Protein AF-A0AAN7LQZ8-F1 (afdb_monomer_lite)

Foldseek 3Di:
DVVVVVVVVVVVVVVVVVVVVVVVVVVVVVVVVVVPDDDDPDPPCDQDVPDGPVVVVCVVPPDVVVVVVVVVVVVVVVVVVCVVVVVVVVVVVVVVVVVVVPDDDDDDDDDDDDDDDDDDDDDPDDD

Structure (mmCIF, N/CA/C/O backbone):
data_AF-A0AAN7LQZ8-F1
#
_entry.id   AF-A0AAN7LQZ8-F1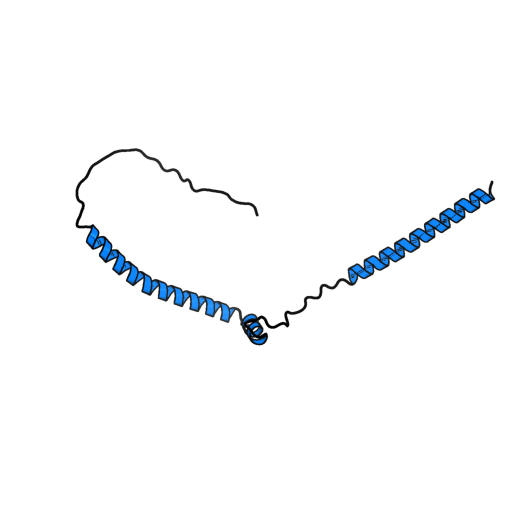
#
loop_
_atom_site.group_PDB
_atom_site.id
_atom_site.type_symbol
_atom_site.label_atom_id
_atom_site.label_alt_id
_atom_site.label_comp_id
_atom_site.label_asym_id
_atom_site.label_entity_id
_atom_site.label_seq_id
_atom_site.pdbx_PDB_ins_code
_atom_site.Cartn_x
_atom_site.Cartn_y
_atom_site.Cartn_z
_atom_site.occupancy
_atom_site.B_iso_or_equiv
_atom_site.auth_seq_id
_atom_site.auth_comp_id
_atom_site.auth_asym_id
_atom_site.auth_atom_id
_atom_site.pdbx_PDB_model_num
ATOM 1 N N . MET A 1 1 ? 55.538 14.411 -43.568 1.00 76.56 1 MET A N 1
ATOM 2 C CA . MET A 1 1 ? 54.824 15.089 -42.459 1.00 76.56 1 MET A CA 1
ATOM 3 C C . MET A 1 1 ? 53.309 15.156 -42.680 1.00 76.56 1 MET A C 1
ATOM 5 O O . MET A 1 1 ? 52.581 14.686 -41.820 1.00 76.56 1 MET A O 1
ATOM 9 N N . TYR A 1 2 ? 52.813 15.617 -43.835 1.00 78.94 2 TYR A N 1
ATOM 10 C CA . TYR A 1 2 ? 51.367 15.748 -44.112 1.00 78.94 2 TYR A CA 1
ATOM 11 C C . TYR A 1 2 ? 50.523 14.465 -43.970 1.00 78.94 2 TYR A C 1
ATOM 13 O O . TYR A 1 2 ? 49.439 14.519 -43.398 1.00 78.94 2 TYR A O 1
ATOM 21 N N . TYR A 1 3 ? 51.004 13.308 -44.435 1.00 80.06 3 TYR A N 1
ATOM 22 C CA . TYR A 1 3 ? 50.249 12.047 -44.341 1.00 80.06 3 TYR A CA 1
ATOM 23 C C . TYR A 1 3 ? 50.086 11.539 -42.909 1.00 80.06 3 TYR A C 1
ATOM 25 O O . TYR A 1 3 ? 49.022 11.046 -42.557 1.00 80.06 3 TYR A O 1
ATOM 33 N N . VAL A 1 4 ? 51.110 11.709 -42.071 1.00 80.25 4 VAL A N 1
ATOM 34 C CA . VAL A 1 4 ? 51.064 11.303 -40.659 1.00 80.25 4 VAL A CA 1
ATOM 35 C C . VAL A 1 4 ? 50.089 12.195 -39.894 1.00 80.25 4 VAL A C 1
ATOM 37 O O . VAL A 1 4 ? 49.242 11.693 -39.165 1.00 80.25 4 VAL A O 1
ATOM 40 N N . VAL A 1 5 ? 50.126 13.508 -40.138 1.00 81.00 5 VAL A N 1
ATOM 41 C CA . VAL A 1 5 ? 49.177 14.454 -39.533 1.00 81.00 5 VAL A CA 1
ATOM 42 C C . VAL A 1 5 ? 47.747 14.165 -40.002 1.00 81.00 5 VAL A C 1
ATOM 44 O O . VAL A 1 5 ? 46.835 14.096 -39.184 1.00 81.00 5 VAL A O 1
ATOM 47 N N . LYS A 1 6 ? 47.539 13.905 -41.300 1.00 81.44 6 LYS A N 1
ATOM 48 C CA . LYS A 1 6 ? 46.218 13.560 -41.844 1.00 81.44 6 LYS A CA 1
ATOM 49 C C . LYS A 1 6 ? 45.708 12.216 -41.307 1.00 81.44 6 LYS A C 1
ATOM 51 O O . LYS A 1 6 ? 44.532 12.121 -40.979 1.00 81.44 6 LYS A O 1
ATOM 56 N N . PHE A 1 7 ? 46.571 11.211 -41.152 1.00 85.50 7 PHE A N 1
ATOM 57 C CA . PHE A 1 7 ? 46.221 9.913 -40.566 1.00 85.50 7 PHE A CA 1
ATOM 58 C C . PHE A 1 7 ? 45.820 10.039 -39.093 1.00 85.50 7 PHE A C 1
ATOM 60 O O . PHE A 1 7 ? 44.787 9.508 -38.701 1.00 85.50 7 PHE A O 1
ATOM 67 N N . VAL A 1 8 ? 46.578 10.792 -38.292 1.00 84.69 8 VAL A N 1
ATOM 68 C CA . VAL A 1 8 ? 46.271 11.013 -36.869 1.00 84.69 8 VAL A CA 1
ATOM 69 C C . VAL A 1 8 ? 44.964 11.789 -36.697 1.00 84.69 8 VAL A C 1
ATOM 71 O O . VAL A 1 8 ? 44.145 11.426 -35.856 1.00 84.69 8 VAL A O 1
ATOM 74 N N . VAL A 1 9 ? 44.717 12.811 -37.522 1.00 87.31 9 VAL A N 1
ATOM 75 C CA . VAL A 1 9 ? 43.471 13.593 -37.470 1.00 87.31 9 VAL A CA 1
ATOM 76 C C . VAL A 1 9 ? 42.264 12.754 -37.898 1.00 87.31 9 VAL A C 1
ATOM 78 O O . VAL A 1 9 ? 41.241 12.770 -37.219 1.00 87.31 9 VAL A O 1
ATOM 81 N N . VAL A 1 10 ? 42.380 11.976 -38.979 1.00 88.81 10 VAL A N 1
ATOM 82 C CA . VAL A 1 10 ? 41.294 11.102 -39.456 1.00 88.81 10 VAL A CA 1
ATOM 83 C C . VAL A 1 10 ? 41.018 9.966 -38.468 1.00 88.81 10 VAL A C 1
ATOM 85 O O . VAL A 1 10 ? 39.859 9.676 -38.183 1.00 88.81 10 VAL A O 1
ATOM 88 N N . ASN A 1 11 ? 42.058 9.357 -37.894 1.00 90.56 11 ASN A N 1
ATOM 89 C CA . ASN A 1 11 ? 41.911 8.302 -36.893 1.00 90.56 11 ASN A CA 1
ATOM 90 C C . ASN 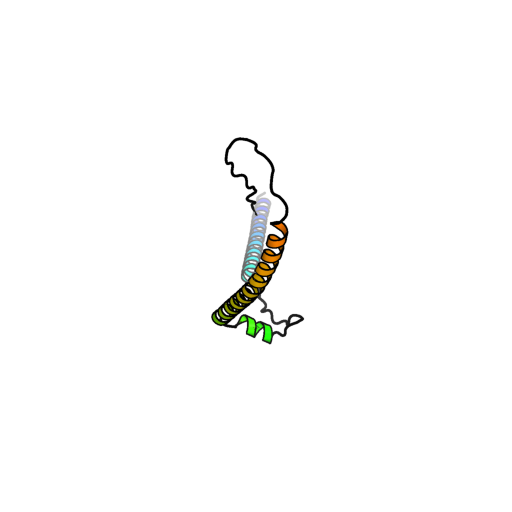A 1 11 ? 41.279 8.843 -35.597 1.00 90.56 11 ASN A C 1
ATOM 92 O O . ASN A 1 11 ? 40.340 8.248 -35.076 1.00 90.56 11 ASN A O 1
ATOM 96 N N . SER A 1 12 ? 41.701 10.026 -35.140 1.00 85.75 12 SER A N 1
ATOM 97 C CA . SER A 1 12 ? 41.101 10.711 -33.987 1.00 85.75 12 SER A CA 1
ATOM 98 C C . SER A 1 12 ? 39.620 11.051 -34.213 1.00 85.75 12 SER A C 1
ATOM 100 O O . SER A 1 12 ? 38.780 10.814 -33.341 1.00 85.75 12 SER A O 1
ATOM 102 N N . PHE A 1 13 ? 39.261 11.530 -35.409 1.00 88.88 13 PHE A N 1
ATOM 103 C CA . PHE A 1 13 ? 37.868 11.804 -35.774 1.00 88.88 13 PHE A CA 1
ATOM 104 C C . PHE A 1 13 ? 37.012 10.527 -35.836 1.00 88.88 13 PHE A C 1
ATOM 106 O O . PHE A 1 13 ? 35.872 10.499 -35.373 1.00 88.88 13 PHE A O 1
ATOM 113 N N . PHE A 1 14 ? 37.571 9.433 -36.353 1.00 90.50 14 PHE A N 1
ATOM 114 C CA . PHE A 1 14 ? 36.889 8.142 -36.395 1.00 90.50 14 PHE A CA 1
ATOM 115 C C . PHE A 1 14 ? 36.663 7.565 -34.990 1.00 90.50 14 PHE A C 1
ATOM 117 O O . PHE A 1 14 ? 35.562 7.114 -34.664 1.00 90.50 14 PHE A O 1
ATOM 124 N N . LEU A 1 15 ? 37.679 7.637 -34.128 1.00 88.62 15 LEU A N 1
ATOM 125 C CA . LEU A 1 15 ? 37.614 7.112 -32.767 1.00 88.62 15 LEU A CA 1
ATOM 126 C C . LEU A 1 15 ? 36.620 7.900 -31.900 1.00 88.62 15 LEU A C 1
ATOM 128 O O . LEU A 1 15 ? 35.834 7.314 -31.157 1.00 88.62 15 LEU A O 1
ATOM 132 N N . THR A 1 16 ? 36.597 9.228 -32.033 1.00 89.12 16 THR A N 1
ATOM 133 C CA . THR A 1 16 ? 35.629 10.086 -31.329 1.00 89.12 16 THR A CA 1
ATOM 134 C C . THR A 1 16 ? 34.193 9.847 -31.792 1.00 89.12 16 THR A C 1
ATOM 136 O O . THR A 1 16 ? 33.295 9.743 -30.953 1.00 89.12 16 THR A O 1
ATOM 139 N N . CYS A 1 17 ? 33.969 9.669 -33.096 1.00 88.94 17 CYS A N 1
ATOM 140 C CA . CYS A 1 17 ? 32.655 9.332 -33.642 1.00 88.94 17 CYS A CA 1
ATOM 141 C C . CYS A 1 17 ? 32.145 7.972 -33.123 1.00 88.94 17 CYS A C 1
ATOM 143 O O . CYS A 1 17 ? 31.012 7.865 -32.647 1.00 88.94 17 CYS A O 1
ATOM 145 N N . ALA A 1 18 ? 33.003 6.944 -33.115 1.00 92.56 18 ALA A N 1
ATOM 146 C CA . ALA A 1 18 ? 32.658 5.619 -32.598 1.00 92.56 18 ALA A CA 1
ATOM 147 C C . ALA A 1 18 ? 32.281 5.646 -31.104 1.00 92.56 18 ALA A C 1
ATOM 149 O O . ALA A 1 18 ? 31.339 4.970 -30.680 1.00 92.56 18 ALA A O 1
ATOM 150 N N . LEU A 1 19 ? 32.981 6.447 -30.296 1.00 93.44 19 LEU A N 1
ATOM 151 C CA . LEU A 1 19 ? 32.668 6.615 -28.875 1.00 93.44 19 LEU A CA 1
ATOM 152 C C . LEU A 1 19 ? 31.335 7.340 -28.650 1.00 93.44 19 LEU A C 1
ATOM 154 O O . LEU A 1 19 ? 30.592 6.968 -27.739 1.00 93.44 19 LEU A O 1
ATOM 158 N N . LEU A 1 20 ? 31.014 8.342 -29.472 1.00 91.50 20 LEU A N 1
ATOM 159 C CA . LEU A 1 20 ? 29.747 9.067 -29.384 1.00 91.50 20 LEU A CA 1
ATOM 160 C C . LEU A 1 20 ? 28.560 8.153 -29.712 1.00 91.50 20 LEU A C 1
ATOM 162 O O . LEU A 1 20 ? 27.594 8.117 -28.954 1.00 91.50 20 LEU A O 1
ATOM 166 N N . LEU A 1 21 ? 28.657 7.360 -30.781 1.00 92.94 21 LEU A N 1
ATOM 167 C CA . LEU A 1 21 ? 27.614 6.403 -31.165 1.00 92.94 21 LEU A CA 1
ATOM 168 C C . LEU A 1 21 ? 27.351 5.366 -30.068 1.00 92.94 21 LEU A C 1
ATOM 170 O O . LEU A 1 21 ? 26.198 5.107 -29.725 1.00 92.94 21 LEU A O 1
ATOM 174 N N . ASN A 1 22 ? 28.413 4.818 -29.471 1.00 93.44 22 ASN A N 1
ATOM 175 C CA . ASN A 1 22 ? 28.284 3.867 -28.367 1.00 93.44 22 ASN A CA 1
ATOM 176 C C . ASN A 1 22 ? 27.614 4.494 -27.141 1.00 93.44 22 ASN A C 1
ATOM 178 O O . ASN A 1 22 ? 26.748 3.861 -26.538 1.00 93.44 22 ASN A O 1
ATOM 182 N N . LYS A 1 23 ? 27.966 5.739 -26.791 1.00 93.62 23 LYS A N 1
ATOM 183 C CA . LYS A 1 23 ? 27.304 6.457 -25.695 1.00 93.62 23 LYS A CA 1
ATOM 184 C C . LYS A 1 23 ? 25.823 6.679 -25.973 1.00 93.62 23 LYS A C 1
ATOM 186 O O . LYS A 1 23 ? 25.006 6.312 -25.142 1.00 93.62 23 LYS A O 1
ATOM 191 N N . MET A 1 24 ? 25.472 7.180 -27.157 1.00 92.06 24 MET A N 1
ATOM 192 C CA . MET A 1 24 ? 24.072 7.405 -27.533 1.00 92.06 24 MET A CA 1
ATOM 193 C C . MET A 1 24 ? 23.257 6.109 -27.487 1.00 92.06 24 MET A C 1
ATOM 195 O O . MET A 1 24 ? 22.146 6.096 -26.965 1.00 92.06 24 MET A O 1
ATOM 199 N N . LEU A 1 25 ? 23.820 4.993 -27.956 1.00 91.69 25 LEU A N 1
ATOM 200 C CA . LEU A 1 25 ? 23.152 3.694 -27.893 1.00 91.69 25 LEU A CA 1
ATOM 201 C C . LEU A 1 25 ? 22.959 3.209 -26.445 1.00 91.69 25 LEU A C 1
ATOM 203 O O . LEU A 1 25 ? 21.896 2.687 -26.100 1.00 91.69 25 LEU A O 1
ATOM 207 N N . GLN A 1 26 ? 23.966 3.404 -25.588 1.00 90.00 26 GLN A N 1
ATOM 208 C CA . GLN A 1 26 ? 23.874 3.087 -24.163 1.00 90.00 26 GLN A CA 1
ATOM 209 C C . GLN A 1 26 ? 22.843 3.965 -23.449 1.00 90.00 26 GLN A C 1
ATOM 211 O O . GLN A 1 26 ? 22.038 3.440 -22.679 1.00 90.00 26 GLN A O 1
ATOM 216 N N . ASP A 1 27 ? 22.814 5.264 -23.732 1.00 88.19 27 ASP A N 1
ATOM 217 C CA . ASP A 1 27 ? 21.869 6.209 -23.137 1.00 88.19 27 ASP A CA 1
ATOM 218 C C . ASP A 1 27 ? 20.423 5.866 -23.527 1.00 88.19 27 ASP A C 1
ATOM 220 O O . ASP A 1 27 ? 19.555 5.778 -22.653 1.00 88.19 27 ASP A O 1
ATOM 224 N N . ILE A 1 28 ? 20.176 5.534 -24.801 1.00 89.06 28 ILE A N 1
ATOM 225 C CA . ILE A 1 28 ? 18.867 5.065 -25.290 1.00 89.06 28 ILE A CA 1
ATOM 226 C C . ILE A 1 28 ? 18.447 3.767 -24.582 1.00 89.06 28 ILE A C 1
ATOM 228 O O . ILE A 1 28 ? 17.297 3.625 -24.152 1.00 89.06 28 ILE A O 1
ATOM 232 N N . ALA A 1 29 ? 19.369 2.813 -24.417 1.00 86.69 29 ALA A N 1
ATOM 233 C CA . ALA A 1 29 ? 19.085 1.559 -23.723 1.00 86.69 29 ALA A CA 1
ATOM 234 C C . ALA A 1 29 ? 18.757 1.783 -22.234 1.00 86.69 29 ALA A C 1
ATOM 236 O O . ALA A 1 29 ? 17.796 1.206 -21.713 1.00 86.69 29 ALA A O 1
ATOM 237 N N . GLN A 1 30 ? 19.504 2.652 -21.547 1.00 85.50 30 GLN A N 1
ATOM 238 C CA . GLN A 1 30 ? 19.256 3.003 -20.145 1.00 85.50 30 GLN A CA 1
ATOM 239 C C . GLN A 1 30 ? 17.922 3.737 -19.964 1.00 85.50 30 GLN A C 1
ATOM 241 O O . GLN A 1 30 ? 17.177 3.457 -19.018 1.00 85.50 30 GLN A O 1
ATOM 246 N N . GLU A 1 31 ? 17.576 4.640 -20.879 1.00 83.44 31 GLU A N 1
ATOM 247 C CA . GLU A 1 31 ? 16.294 5.341 -20.871 1.00 83.44 31 GLU A CA 1
ATOM 248 C C . GLU A 1 31 ? 15.115 4.373 -21.081 1.00 83.44 31 GLU A C 1
ATOM 250 O O . GLU A 1 31 ? 14.112 4.435 -20.359 1.00 83.44 31 GLU A O 1
ATOM 255 N N . ALA A 1 32 ? 15.255 3.406 -21.994 1.00 82.19 32 ALA A N 1
ATOM 256 C CA . ALA A 1 32 ? 14.255 2.365 -22.224 1.00 82.19 32 ALA A CA 1
ATOM 257 C C . ALA A 1 32 ? 14.052 1.453 -20.997 1.00 82.19 32 ALA A C 1
ATOM 259 O O . ALA A 1 32 ? 12.916 1.110 -20.657 1.00 82.19 32 ALA A O 1
ATOM 260 N N . VAL A 1 33 ? 15.127 1.085 -20.289 1.00 79.31 33 VAL A N 1
ATOM 261 C CA . VAL A 1 33 ? 15.057 0.260 -19.067 1.00 79.31 33 VAL A CA 1
ATOM 262 C C . VAL A 1 33 ? 14.364 1.006 -17.924 1.00 79.31 33 VAL A C 1
ATOM 264 O O . VAL A 1 33 ? 13.521 0.422 -17.235 1.00 79.31 33 VAL A O 1
ATOM 267 N N . LYS A 1 34 ? 14.650 2.303 -17.743 1.00 75.19 34 LYS A N 1
ATOM 268 C CA . LYS A 1 34 ? 13.975 3.143 -16.736 1.00 75.19 34 LYS A CA 1
ATOM 269 C C . LYS A 1 34 ? 12.471 3.243 -17.006 1.00 75.19 34 LYS A C 1
ATOM 271 O O . LYS A 1 34 ? 11.682 3.067 -16.081 1.00 75.19 34 LYS A O 1
ATOM 276 N N . LYS A 1 35 ? 12.066 3.412 -18.270 1.00 74.56 35 LYS A N 1
ATOM 277 C CA . LYS A 1 35 ? 10.649 3.434 -18.687 1.00 74.56 35 LYS A CA 1
ATOM 278 C C . LYS A 1 35 ? 9.940 2.080 -18.512 1.00 74.56 35 LYS A C 1
ATOM 280 O O . LYS A 1 35 ? 8.729 2.043 -18.302 1.00 74.56 35 LYS A O 1
ATOM 285 N N . ARG A 1 36 ? 10.672 0.958 -18.548 1.00 74.19 36 ARG A N 1
ATOM 286 C CA . ARG A 1 36 ? 10.116 -0.399 -18.368 1.00 74.19 36 ARG A CA 1
ATOM 287 C C . ARG A 1 36 ? 9.924 -0.833 -16.914 1.00 74.19 36 ARG A C 1
ATOM 289 O O . ARG A 1 36 ? 9.216 -1.815 -16.686 1.00 74.19 36 ARG A O 1
ATOM 296 N N . ARG A 1 37 ? 10.505 -0.153 -15.917 1.00 73.00 37 ARG A N 1
ATOM 297 C CA . ARG A 1 37 ? 10.325 -0.531 -14.502 1.00 73.00 37 ARG A CA 1
ATOM 298 C C . ARG A 1 37 ? 8.903 -0.221 -14.017 1.00 73.00 37 ARG A C 1
ATOM 300 O O . ARG A 1 37 ? 8.643 0.815 -13.417 1.00 73.00 37 ARG A O 1
ATOM 307 N N . ARG A 1 38 ? 7.980 -1.163 -14.216 1.00 75.06 38 ARG A N 1
ATOM 308 C CA . ARG A 1 38 ? 6.676 -1.185 -13.539 1.00 75.06 38 ARG A CA 1
ATOM 309 C C . ARG A 1 38 ? 6.784 -2.012 -12.261 1.00 75.06 38 ARG A C 1
ATOM 311 O O . ARG A 1 38 ? 7.001 -3.222 -12.308 1.00 75.06 38 ARG A O 1
ATOM 318 N N . ALA A 1 39 ? 6.617 -1.367 -11.108 1.00 73.81 39 ALA A N 1
ATOM 319 C CA . ALA A 1 39 ? 6.484 -2.074 -9.840 1.00 73.81 39 ALA A CA 1
ATOM 320 C C . ALA A 1 39 ? 5.162 -2.857 -9.848 1.00 73.81 39 ALA A C 1
ATOM 322 O O . ALA A 1 39 ? 4.077 -2.279 -9.801 1.00 73.81 39 ALA A O 1
ATOM 323 N N . THR A 1 40 ? 5.245 -4.184 -9.937 1.00 73.31 40 THR A N 1
ATOM 324 C CA . THR A 1 40 ? 4.053 -5.035 -9.924 1.00 73.31 40 THR A CA 1
ATOM 325 C C . THR A 1 40 ? 3.561 -5.165 -8.486 1.00 73.31 40 THR A C 1
ATOM 327 O O . THR A 1 40 ? 4.135 -5.915 -7.695 1.00 73.31 40 THR A O 1
ATOM 330 N N . LYS A 1 41 ? 2.492 -4.446 -8.129 1.00 75.06 41 LYS A N 1
ATOM 331 C CA . LYS A 1 41 ? 1.773 -4.684 -6.872 1.00 75.06 41 LYS A CA 1
ATOM 332 C C . LYS A 1 41 ? 0.986 -5.981 -7.017 1.00 75.06 41 LYS A C 1
ATOM 334 O O . LYS A 1 41 ? -0.131 -5.978 -7.522 1.00 75.06 41 LYS A O 1
ATOM 339 N N . LYS A 1 42 ? 1.591 -7.101 -6.620 1.00 75.44 42 LYS A N 1
ATOM 340 C CA . LYS A 1 42 ? 0.897 -8.391 -6.604 1.00 75.44 42 LYS A CA 1
ATOM 341 C C . LYS A 1 42 ? -0.229 -8.308 -5.567 1.00 75.44 42 LYS A C 1
ATOM 343 O O . LYS A 1 42 ? 0.080 -8.086 -4.392 1.00 75.44 42 LYS A O 1
ATOM 348 N N . PRO A 1 43 ? -1.510 -8.439 -5.962 1.00 74.19 43 PRO A N 1
ATOM 349 C CA . PRO A 1 43 ? -2.587 -8.506 -4.990 1.00 74.19 43 PRO A CA 1
ATOM 350 C C . PRO A 1 43 ? -2.333 -9.718 -4.096 1.00 74.19 43 PRO A C 1
ATOM 352 O O . PRO A 1 43 ? -1.913 -10.773 -4.572 1.00 74.19 43 PRO A O 1
ATOM 355 N N . TYR A 1 44 ? -2.520 -9.544 -2.790 1.00 70.31 44 TYR A N 1
ATOM 356 C CA . TYR A 1 44 ? -2.290 -10.596 -1.808 1.00 70.31 44 TYR A CA 1
ATOM 357 C C . TYR A 1 44 ? -3.358 -11.687 -1.980 1.00 70.31 44 TYR A C 1
ATOM 359 O O . TYR A 1 44 ? -4.418 -11.643 -1.362 1.00 70.31 44 TYR A O 1
ATOM 367 N N . SER A 1 45 ? -3.094 -12.618 -2.895 1.00 68.50 45 SER A N 1
ATOM 368 C CA . SER A 1 45 ? -3.955 -13.742 -3.273 1.00 68.50 45 SER A CA 1
ATOM 369 C C . SER A 1 45 ? -3.683 -15.004 -2.454 1.00 68.50 45 SER A C 1
ATOM 371 O O . SER A 1 45 ? -4.271 -16.051 -2.703 1.00 68.50 45 SER A O 1
ATOM 373 N N . ARG A 1 46 ? -2.767 -14.927 -1.487 1.00 78.50 46 ARG A N 1
ATOM 374 C CA . ARG A 1 46 ? -2.435 -16.045 -0.606 1.00 78.50 46 ARG A CA 1
ATOM 375 C C . ARG A 1 46 ? -3.357 -16.016 0.608 1.00 78.50 46 ARG A C 1
ATOM 377 O O . ARG A 1 46 ? -3.601 -14.953 1.173 1.00 78.50 46 ARG A O 1
ATOM 384 N N . SER A 1 47 ? -3.858 -17.174 1.020 1.00 80.69 47 SER A N 1
ATOM 385 C CA . SER A 1 47 ? -4.481 -17.333 2.334 1.00 80.69 47 SER A CA 1
ATOM 386 C C . SER A 1 47 ? -3.420 -17.218 3.430 1.00 80.69 47 SER A C 1
ATOM 388 O O . SER A 1 47 ? -2.299 -17.701 3.264 1.00 80.69 47 SER A O 1
ATOM 390 N N . ILE A 1 48 ? -3.773 -16.590 4.552 1.00 82.44 48 ILE A N 1
ATOM 391 C CA . ILE A 1 48 ? -2.918 -16.522 5.746 1.00 82.44 48 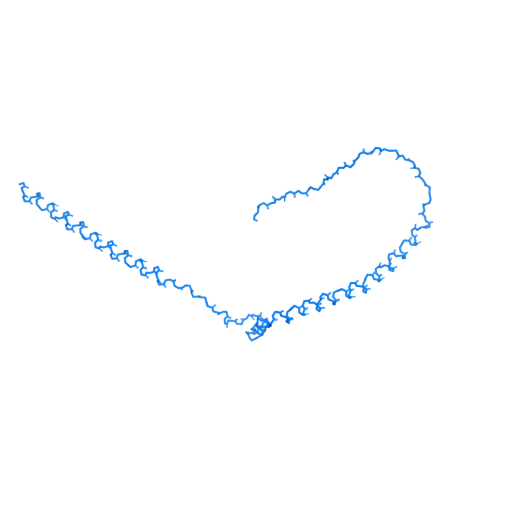ILE A CA 1
ATOM 392 C C . ILE A 1 48 ? -3.311 -17.679 6.663 1.00 82.44 48 ILE A C 1
ATOM 394 O O . ILE A 1 48 ? -4.488 -18.018 6.762 1.00 82.44 48 ILE A O 1
ATOM 398 N N . VAL A 1 49 ? -2.344 -18.293 7.348 1.00 81.50 49 VAL A N 1
ATOM 399 C CA . VAL A 1 49 ? -2.641 -19.331 8.347 1.00 81.50 49 VAL A CA 1
ATOM 400 C C . VAL A 1 49 ? -3.587 -18.747 9.404 1.00 81.50 49 VAL A C 1
ATOM 402 O O . VAL A 1 49 ? -3.289 -17.718 10.005 1.00 81.50 49 VAL A O 1
ATOM 405 N N . GLY A 1 50 ? -4.749 -19.378 9.591 1.00 81.25 50 GLY A N 1
ATOM 406 C CA . GLY A 1 50 ? -5.798 -18.921 10.510 1.00 81.25 50 GLY A CA 1
ATOM 407 C C . GLY A 1 50 ? -6.974 -18.173 9.863 1.00 81.25 50 GLY A C 1
ATOM 408 O O . GLY A 1 50 ? -7.971 -17.948 10.543 1.00 81.25 50 GLY A O 1
ATOM 409 N N . ALA A 1 51 ? -6.918 -17.820 8.570 1.00 80.12 51 ALA A N 1
ATOM 410 C CA . ALA A 1 51 ? -8.076 -17.287 7.840 1.00 80.12 51 ALA A CA 1
ATOM 411 C C . ALA A 1 51 ? -7.991 -17.535 6.323 1.00 80.12 51 ALA A C 1
ATOM 413 O O . ALA A 1 51 ? -7.000 -17.209 5.665 1.00 80.12 51 ALA A O 1
ATOM 414 N N . THR A 1 52 ? -9.072 -18.052 5.738 1.00 83.88 52 THR A N 1
ATOM 415 C CA . THR A 1 52 ? -9.186 -18.204 4.282 1.00 83.88 52 THR A CA 1
ATOM 416 C C . THR A 1 52 ? -9.311 -16.839 3.593 1.00 83.88 52 THR A C 1
ATOM 418 O O . THR A 1 52 ? -9.720 -15.840 4.195 1.00 83.88 52 THR A O 1
ATOM 421 N N . LEU A 1 53 ? -8.955 -16.783 2.305 1.00 81.94 53 LEU A N 1
ATOM 422 C CA . LEU A 1 53 ? -8.968 -15.554 1.501 1.00 81.94 53 LEU A CA 1
ATOM 423 C C . LEU A 1 53 ? -10.344 -14.856 1.504 1.00 81.94 53 LEU A C 1
ATOM 425 O O . LEU A 1 53 ? -10.426 -13.629 1.575 1.00 81.94 53 LEU A O 1
ATOM 429 N N . GLU A 1 54 ? -11.423 -15.636 1.501 1.00 78.50 54 GLU A N 1
ATOM 430 C CA . GLU A 1 54 ? -12.803 -15.143 1.478 1.00 78.50 54 GLU A CA 1
ATOM 431 C C . GLU A 1 54 ? -13.198 -14.404 2.761 1.00 78.50 54 GLU A C 1
ATOM 433 O O . GLU A 1 54 ? -13.878 -13.377 2.713 1.00 78.50 54 GLU A O 1
ATOM 438 N N . VAL A 1 55 ? -12.741 -14.883 3.922 1.00 83.38 55 VAL A N 1
ATOM 439 C CA . VAL A 1 55 ? -13.019 -14.238 5.216 1.00 83.38 55 VAL A CA 1
ATOM 440 C C . VAL A 1 55 ? -12.309 -12.887 5.296 1.00 83.38 55 VAL A C 1
ATOM 442 O O . VAL A 1 55 ? -12.871 -11.903 5.783 1.00 83.38 55 VAL A O 1
ATOM 445 N N . ILE A 1 56 ? -11.086 -12.816 4.767 1.00 83.19 56 ILE A N 1
ATOM 446 C CA . ILE A 1 56 ? -10.290 -11.587 4.726 1.00 83.19 56 ILE A CA 1
ATOM 447 C C . ILE A 1 56 ? -10.953 -10.542 3.824 1.00 83.19 56 ILE A C 1
ATOM 449 O O . ILE A 1 56 ? -11.003 -9.368 4.186 1.00 83.19 56 ILE A O 1
ATOM 453 N N . GLN A 1 57 ? -11.476 -10.942 2.665 1.00 82.25 57 GLN A N 1
ATOM 454 C CA . GLN A 1 57 ? -12.153 -10.021 1.751 1.00 82.25 57 GLN A CA 1
ATOM 455 C C . GLN A 1 57 ? -13.438 -9.464 2.359 1.00 82.25 57 GLN A C 1
ATOM 457 O O . GLN A 1 57 ? -13.583 -8.247 2.404 1.00 82.25 57 GLN A O 1
ATOM 462 N N . LYS A 1 58 ? -14.299 -10.319 2.928 1.00 84.19 58 LYS A N 1
ATOM 463 C CA . LYS A 1 58 ? -15.557 -9.900 3.571 1.00 84.19 58 LYS A CA 1
ATOM 464 C C . LYS A 1 58 ? -15.323 -8.877 4.688 1.00 84.19 58 LYS A C 1
ATOM 466 O O . LYS A 1 58 ? -15.990 -7.848 4.721 1.00 84.19 58 LYS A O 1
ATOM 471 N N . ARG A 1 59 ? -14.311 -9.096 5.539 1.00 83.50 59 ARG A N 1
ATOM 472 C CA . ARG A 1 59 ? -13.907 -8.124 6.574 1.00 83.50 59 ARG A CA 1
ATOM 473 C C . ARG A 1 59 ? -13.287 -6.848 5.999 1.00 83.50 59 ARG A C 1
ATOM 475 O O . ARG A 1 59 ? -13.391 -5.787 6.600 1.00 83.50 59 ARG A O 1
ATOM 482 N N . ARG A 1 60 ? -12.613 -6.904 4.846 1.00 81.06 60 ARG A N 1
ATOM 483 C CA . ARG A 1 60 ? -12.018 -5.716 4.202 1.00 81.06 60 ARG A CA 1
ATOM 484 C C . ARG A 1 60 ? -13.049 -4.856 3.470 1.00 81.06 60 ARG A C 1
ATOM 486 O O . ARG A 1 60 ? -12.890 -3.637 3.476 1.00 81.06 60 ARG A O 1
ATOM 493 N N . THR A 1 61 ? -14.075 -5.458 2.875 1.00 80.25 61 THR A N 1
ATOM 494 C CA . THR A 1 61 ? -15.093 -4.767 2.064 1.00 80.25 61 THR A CA 1
ATOM 495 C C . THR A 1 61 ? -16.346 -4.372 2.841 1.00 80.25 61 THR A C 1
ATOM 497 O O . THR A 1 61 ? -17.231 -3.743 2.269 1.00 80.25 61 THR A O 1
ATOM 500 N N . GLU A 1 62 ? -16.456 -4.728 4.123 1.00 80.19 62 GLU A N 1
ATOM 501 C CA . GLU A 1 62 ? -17.539 -4.229 4.973 1.00 80.19 62 GLU A CA 1
ATOM 502 C C . GLU A 1 62 ? -17.530 -2.688 5.017 1.00 80.19 62 GLU A C 1
ATOM 504 O O . GLU A 1 62 ? -16.472 -2.048 5.097 1.00 80.19 62 GLU A O 1
ATOM 509 N N . LYS A 1 63 ? -18.722 -2.090 4.918 1.00 79.50 63 LYS A N 1
ATOM 510 C CA . LYS A 1 63 ? -18.890 -0.634 4.895 1.00 79.50 63 LYS A CA 1
ATOM 511 C C . LYS A 1 63 ? -18.348 -0.016 6.193 1.00 79.50 63 LYS A C 1
ATOM 513 O O . LYS A 1 63 ? -18.518 -0.615 7.258 1.00 79.50 63 LYS A O 1
ATOM 518 N N . PRO A 1 64 ? -17.743 1.184 6.138 1.00 78.75 64 PRO A N 1
ATOM 519 C CA . PRO A 1 64 ? -17.228 1.862 7.328 1.00 78.75 64 PRO A CA 1
ATOM 520 C C . PRO A 1 64 ? -18.312 2.067 8.394 1.00 78.75 64 PRO A C 1
ATOM 522 O O . PRO A 1 64 ? -18.040 1.870 9.567 1.00 78.75 64 PRO A O 1
ATOM 525 N N . GLU A 1 65 ? -19.562 2.291 7.989 1.00 75.19 65 GLU A N 1
ATOM 526 C CA . GLU A 1 65 ? -20.710 2.402 8.899 1.00 75.19 65 GLU A CA 1
ATOM 527 C C . GLU A 1 65 ? -20.929 1.142 9.757 1.00 75.19 65 GLU A C 1
ATOM 529 O O . GLU A 1 65 ? -21.216 1.241 10.947 1.00 75.19 65 GLU A O 1
ATOM 534 N N . VAL A 1 66 ? -20.728 -0.056 9.194 1.00 78.94 66 VAL A N 1
ATOM 535 C CA . VAL A 1 66 ? -20.827 -1.324 9.943 1.00 78.94 66 VAL A CA 1
ATOM 536 C C . VAL A 1 66 ? -19.666 -1.454 10.930 1.00 78.94 66 VAL A C 1
ATOM 538 O O . VAL A 1 66 ? -19.837 -1.958 12.041 1.00 78.94 66 VAL A O 1
ATOM 541 N N . ARG A 1 67 ? -18.484 -0.948 10.561 1.00 82.75 67 ARG A N 1
ATOM 542 C CA . ARG A 1 67 ? -17.317 -0.914 11.452 1.00 82.75 67 ARG A CA 1
ATOM 543 C C . ARG A 1 67 ? -17.513 0.061 12.599 1.00 82.75 67 ARG A C 1
ATOM 545 O O . ARG A 1 67 ? -17.155 -0.263 13.728 1.00 82.75 67 ARG A O 1
ATOM 552 N N . ASP A 1 68 ? -18.065 1.232 12.321 1.00 78.50 68 ASP A N 1
ATOM 553 C CA . ASP A 1 68 ? -18.311 2.258 13.326 1.00 78.50 68 ASP A CA 1
ATOM 554 C C . ASP A 1 68 ? -19.426 1.822 14.278 1.00 78.50 68 ASP A C 1
ATOM 556 O O . ASP A 1 68 ? -19.255 1.917 15.492 1.00 78.50 68 ASP A O 1
ATOM 560 N N . ALA A 1 69 ? -20.481 1.177 13.771 1.00 80.69 69 ALA A N 1
ATOM 561 C CA . ALA A 1 69 ? -21.489 0.526 14.605 1.00 80.69 69 ALA A CA 1
ATOM 562 C C . ALA A 1 69 ? -20.883 -0.561 15.516 1.00 80.69 69 ALA A C 1
ATOM 564 O O . ALA A 1 69 ? -21.197 -0.615 16.706 1.00 80.69 69 ALA A O 1
ATOM 565 N N . ALA A 1 70 ? -19.968 -1.393 15.005 1.00 81.94 70 ALA A N 1
ATOM 566 C CA . ALA A 1 70 ? -19.269 -2.394 15.816 1.00 81.94 70 ALA A CA 1
ATOM 567 C C . ALA A 1 70 ? -18.354 -1.755 16.880 1.00 81.94 70 ALA A C 1
ATOM 569 O O . ALA A 1 70 ? -18.280 -2.241 18.012 1.00 81.94 70 ALA A O 1
ATOM 570 N N . ARG A 1 71 ? -17.691 -0.636 16.554 1.00 81.19 71 ARG A N 1
ATOM 571 C CA . ARG A 1 71 ? -16.900 0.152 17.516 1.00 81.19 71 ARG A CA 1
ATOM 572 C C . ARG A 1 71 ? -17.785 0.746 18.605 1.00 81.19 71 ARG A C 1
ATOM 574 O O . ARG A 1 71 ? -17.439 0.665 19.782 1.00 81.19 71 ARG A O 1
ATOM 581 N N . GLU A 1 72 ? -18.928 1.313 18.240 1.00 76.38 72 GLU A N 1
ATOM 582 C CA . GLU A 1 72 ? -19.871 1.876 19.200 1.00 76.38 72 GLU A CA 1
ATOM 583 C C . GLU A 1 72 ? -20.501 0.810 20.094 1.00 76.38 72 GLU A C 1
ATOM 585 O O . GLU A 1 72 ? -20.612 1.027 21.302 1.00 76.38 72 GLU A O 1
ATOM 590 N N . ALA A 1 73 ? -20.854 -0.352 19.543 1.00 79.25 73 ALA A N 1
ATOM 591 C CA . ALA A 1 73 ? -21.348 -1.486 20.315 1.00 79.25 73 ALA A CA 1
ATOM 592 C C . ALA A 1 73 ? -20.305 -1.961 21.341 1.00 79.25 73 ALA A C 1
ATOM 594 O O . ALA A 1 73 ? -20.620 -2.080 22.526 1.00 79.25 73 ALA A O 1
ATOM 595 N N . ALA A 1 74 ? -19.042 -2.116 20.929 1.00 81.00 74 ALA A N 1
ATOM 596 C CA . ALA A 1 74 ? -17.952 -2.484 21.832 1.00 81.00 74 ALA A CA 1
ATOM 597 C C . ALA A 1 74 ? -17.730 -1.432 22.936 1.00 81.00 74 ALA A C 1
ATOM 599 O O . ALA A 1 74 ? -17.533 -1.770 24.104 1.00 81.00 74 ALA A O 1
ATOM 600 N N . LEU A 1 75 ? -17.809 -0.140 22.600 1.00 76.94 75 LEU A N 1
ATOM 601 C CA . LEU A 1 75 ? -17.695 0.938 23.584 1.00 76.94 75 LEU A CA 1
ATOM 602 C C . LEU A 1 75 ? -18.871 0.965 24.571 1.00 76.94 75 LEU A C 1
ATOM 604 O O . LEU A 1 75 ? -18.661 1.298 25.739 1.00 76.94 75 LEU A O 1
ATOM 608 N N . ARG A 1 76 ? -20.093 0.629 24.141 1.00 77.44 76 ARG A N 1
ATOM 609 C CA . ARG A 1 76 ? -21.265 0.512 25.027 1.00 77.44 76 ARG A CA 1
ATOM 610 C C . ARG A 1 76 ? -21.115 -0.679 25.973 1.00 77.44 76 ARG A C 1
ATOM 612 O O . ARG A 1 76 ? -21.240 -0.497 27.182 1.00 77.44 76 ARG A O 1
ATOM 619 N N . GLU A 1 77 ? -20.701 -1.833 25.463 1.00 75.94 77 GLU A N 1
ATOM 620 C CA . GLU A 1 77 ? -20.471 -3.038 26.267 1.00 75.94 77 GLU A CA 1
ATOM 621 C C . GLU A 1 77 ? -19.364 -2.837 27.318 1.00 75.94 77 GLU A C 1
ATOM 623 O O . GLU A 1 77 ? -19.523 -3.185 28.491 1.00 75.94 77 GLU A O 1
ATOM 628 N N . ILE A 1 78 ? -18.247 -2.204 26.939 1.00 78.69 78 ILE A N 1
ATOM 629 C CA . ILE A 1 78 ? -17.165 -1.869 27.875 1.00 78.69 78 ILE A CA 1
ATOM 630 C C . ILE A 1 78 ? -17.673 -0.909 28.953 1.00 78.69 78 ILE A C 1
ATOM 632 O O . ILE A 1 78 ? -17.390 -1.098 30.137 1.00 78.69 78 ILE A O 1
ATOM 636 N N . LYS A 1 79 ? -18.450 0.113 28.578 1.00 80.00 79 LYS A N 1
ATOM 637 C CA . LYS A 1 79 ? -19.028 1.059 29.543 1.00 80.00 79 LYS A CA 1
ATOM 638 C C . LYS A 1 79 ? -19.997 0.365 30.500 1.00 80.00 79 LYS A C 1
ATOM 640 O O . LYS A 1 79 ? -19.984 0.684 31.686 1.00 80.00 79 LYS A O 1
ATOM 645 N N . GLU A 1 80 ? -20.792 -0.589 30.033 1.00 72.06 80 GLU A N 1
ATOM 646 C CA . GLU A 1 80 ? -21.698 -1.378 30.872 1.00 72.06 80 GLU A CA 1
ATOM 647 C C . GLU A 1 80 ? -20.947 -2.302 31.834 1.00 72.06 80 GLU A C 1
ATOM 649 O O . GLU A 1 80 ? -21.267 -2.336 33.024 1.00 72.06 80 GLU A O 1
ATOM 654 N N . ARG A 1 81 ? -19.885 -2.976 31.375 1.00 71.94 81 ARG A N 1
ATOM 655 C CA . ARG A 1 81 ? -19.008 -3.771 32.251 1.00 71.94 81 ARG A CA 1
ATOM 656 C C . ARG A 1 81 ? -18.281 -2.905 33.280 1.00 71.94 81 ARG A C 1
ATOM 658 O O . ARG A 1 81 ? -18.172 -3.280 34.447 1.00 71.94 81 ARG A O 1
ATOM 665 N N . ILE A 1 82 ? -17.829 -1.714 32.891 1.00 78.62 82 ILE A N 1
ATOM 666 C CA . ILE A 1 82 ? -17.195 -0.756 33.804 1.00 78.62 82 ILE A CA 1
ATOM 667 C C . ILE A 1 82 ? -18.194 -0.220 34.834 1.00 78.62 82 ILE A C 1
ATOM 669 O O . ILE A 1 82 ? -17.815 -0.044 35.985 1.00 78.62 82 ILE A O 1
ATOM 673 N N . LYS A 1 83 ? -19.450 0.045 34.460 1.00 74.38 83 LYS A N 1
ATOM 674 C CA . LYS A 1 83 ? -20.488 0.473 35.413 1.00 74.38 83 LYS A CA 1
ATOM 675 C C . LYS A 1 83 ? -20.756 -0.618 36.453 1.00 74.38 83 LYS A C 1
ATOM 677 O O . LYS A 1 83 ? -20.562 -0.364 37.636 1.00 74.38 83 LYS A O 1
ATOM 682 N N . LYS A 1 84 ? -21.029 -1.851 36.011 1.00 69.75 84 LYS A N 1
ATOM 683 C CA . LYS A 1 84 ? -21.268 -3.005 36.900 1.00 69.75 84 LYS A CA 1
ATOM 684 C C . LYS A 1 84 ? -20.092 -3.261 37.856 1.00 69.75 84 LYS A C 1
ATOM 686 O O . LYS A 1 84 ? -20.274 -3.384 39.060 1.00 69.75 84 LYS A O 1
ATOM 691 N N . THR A 1 85 ? -18.859 -3.220 37.350 1.00 69.56 85 THR A N 1
ATOM 692 C CA . THR A 1 85 ? -17.656 -3.430 38.1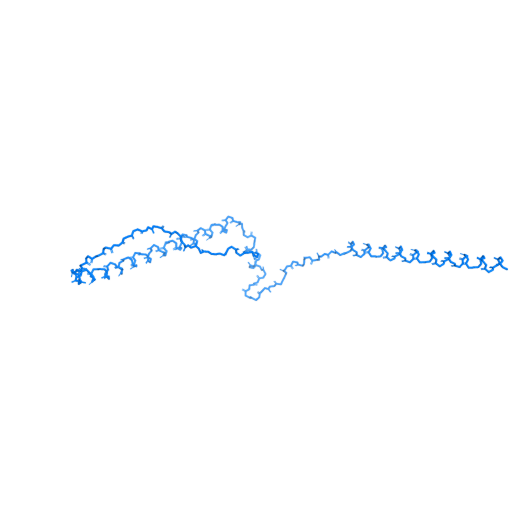83 1.00 69.56 85 THR A CA 1
ATOM 693 C C . THR A 1 85 ? -17.281 -2.229 39.060 1.00 69.56 85 THR A C 1
ATOM 695 O O . THR A 1 85 ? -16.587 -2.395 40.066 1.00 69.56 85 THR A O 1
ATOM 698 N N . LYS A 1 86 ? -17.700 -1.002 38.717 1.00 70.94 86 LYS A N 1
ATOM 699 C CA . LYS A 1 86 ? -17.490 0.187 39.562 1.00 70.94 86 LYS A CA 1
ATOM 700 C C . LYS A 1 86 ? -18.374 0.159 40.802 1.00 70.94 86 LYS A C 1
ATOM 702 O O . LYS A 1 86 ? -17.893 0.573 41.854 1.00 70.94 86 LYS A O 1
ATOM 707 N N . ASP A 1 87 ? -19.598 -0.344 40.706 1.00 58.69 87 ASP A N 1
ATOM 708 C CA . ASP A 1 87 ? -20.515 -0.402 41.849 1.00 58.69 87 ASP A CA 1
ATOM 709 C C . ASP A 1 87 ? -20.087 -1.483 42.858 1.00 58.69 87 ASP A C 1
ATOM 711 O O . ASP A 1 87 ? -20.025 -1.219 44.060 1.00 58.69 87 ASP A O 1
ATOM 715 N N . GLU A 1 88 ? -19.579 -2.623 42.383 1.00 60.09 88 GLU A N 1
ATOM 716 C CA . GLU A 1 88 ? -18.938 -3.638 43.237 1.00 60.09 88 GLU A CA 1
ATOM 717 C C . GLU A 1 88 ? -17.647 -3.129 43.910 1.00 60.09 88 GLU A C 1
ATOM 719 O O . GLU A 1 88 ? -17.359 -3.447 45.067 1.00 60.09 88 GLU A O 1
ATOM 724 N N . LYS A 1 89 ? -16.855 -2.299 43.216 1.00 60.97 89 LYS A N 1
ATOM 725 C CA . LYS A 1 89 ? -15.638 -1.692 43.788 1.00 60.97 89 LYS A CA 1
ATOM 726 C C . LYS A 1 89 ? -15.943 -0.557 44.767 1.00 60.97 89 LYS A C 1
ATOM 728 O O . LYS A 1 89 ? -15.160 -0.348 45.693 1.00 60.97 89 LYS A O 1
ATOM 733 N N . LYS A 1 90 ? -17.046 0.177 44.593 1.00 59.56 90 LYS A N 1
ATOM 734 C CA . LYS A 1 90 ? -17.495 1.209 45.544 1.00 59.56 90 LYS A CA 1
ATOM 735 C C . LYS A 1 90 ? -18.030 0.590 46.835 1.00 59.56 90 LYS A C 1
ATOM 737 O O . LYS A 1 90 ? -17.675 1.079 47.903 1.00 59.56 90 LYS A O 1
ATOM 742 N N . ALA A 1 91 ? -18.761 -0.522 46.749 1.00 57.72 91 ALA A N 1
ATOM 743 C CA . ALA A 1 91 ? -19.206 -1.276 47.922 1.00 57.72 91 ALA A CA 1
ATOM 744 C C . ALA A 1 91 ? -18.020 -1.822 48.744 1.00 57.72 91 ALA A C 1
ATOM 746 O O . ALA A 1 91 ? -17.963 -1.633 49.956 1.00 57.72 91 ALA A O 1
ATOM 747 N N . LYS A 1 92 ? -16.999 -2.386 48.081 1.00 58.81 92 LYS A N 1
ATOM 748 C CA . LYS A 1 92 ? -15.790 -2.888 48.763 1.00 58.81 92 LYS A CA 1
ATOM 749 C C . LYS A 1 92 ? -14.905 -1.781 49.347 1.00 58.81 92 LYS A C 1
ATOM 751 O O . LYS A 1 92 ? -14.235 -2.004 50.348 1.00 58.81 92 LYS A O 1
ATOM 756 N N . LYS A 1 93 ? -14.895 -0.577 48.761 1.00 56.38 93 LYS A N 1
ATOM 757 C CA . LYS A 1 93 ? -14.163 0.571 49.326 1.00 56.38 93 LYS A CA 1
ATOM 758 C C . LYS A 1 93 ? -14.861 1.178 50.544 1.00 56.38 93 LYS A C 1
ATOM 760 O O . LYS A 1 93 ? -14.160 1.587 51.460 1.00 56.38 93 LYS A O 1
ATOM 765 N N . ALA A 1 94 ? -16.195 1.194 50.574 1.00 57.22 94 ALA A N 1
ATOM 766 C CA . ALA A 1 94 ? -16.970 1.691 51.713 1.00 57.22 94 ALA A CA 1
ATOM 767 C C . ALA A 1 94 ? -16.858 0.785 52.955 1.00 57.22 94 ALA A C 1
ATOM 769 O O . ALA A 1 94 ? -16.811 1.283 54.079 1.00 57.22 94 ALA A O 1
ATOM 770 N N . GLU A 1 95 ? -16.741 -0.533 52.770 1.00 56.25 95 GLU A N 1
ATOM 771 C CA . GLU A 1 95 ? -16.529 -1.464 53.886 1.00 56.25 95 GLU A CA 1
ATOM 772 C C . GLU A 1 95 ? -15.140 -1.295 54.538 1.00 56.25 95 GLU A C 1
ATOM 774 O O . GLU A 1 95 ? -14.990 -1.426 55.755 1.00 56.25 95 GLU A O 1
ATOM 779 N N . VAL A 1 96 ? -14.117 -0.949 53.747 1.00 56.75 96 VAL A N 1
ATOM 780 C CA . VAL A 1 96 ? -12.748 -0.735 54.245 1.00 56.75 96 VAL A CA 1
ATOM 781 C C . VAL A 1 96 ? -12.617 0.603 54.985 1.00 56.75 96 VAL A C 1
ATOM 783 O O . VAL A 1 96 ? -11.996 0.647 56.047 1.00 56.75 96 VAL A O 1
ATOM 786 N N . THR A 1 97 ? -13.256 1.679 54.513 1.00 57.31 97 THR A N 1
ATOM 787 C CA . THR A 1 97 ? -13.232 2.978 55.215 1.00 57.31 97 THR A CA 1
ATOM 788 C C . THR A 1 97 ? -14.069 2.995 56.498 1.00 57.31 97 THR A C 1
ATOM 790 O O . THR A 1 97 ? -13.687 3.674 57.449 1.00 57.31 97 THR A O 1
ATOM 793 N N . ALA A 1 98 ? -15.148 2.211 56.593 1.00 55.47 98 ALA A N 1
ATOM 794 C CA . ALA A 1 98 ? -15.924 2.077 57.832 1.00 55.47 98 ALA A CA 1
ATOM 795 C C . ALA A 1 98 ? -15.164 1.324 58.944 1.00 55.47 98 ALA A C 1
ATOM 797 O O . ALA A 1 98 ? -15.346 1.617 60.126 1.00 55.47 98 ALA A O 1
ATOM 798 N N . LYS A 1 99 ? -14.260 0.401 58.583 1.00 55.50 99 LYS A N 1
ATOM 799 C CA . LYS A 1 99 ? -13.376 -0.287 59.542 1.00 55.50 99 LYS A CA 1
ATOM 800 C C . LYS A 1 99 ? -12.197 0.583 60.004 1.00 55.50 99 LYS A C 1
ATOM 802 O O . LYS A 1 99 ? -11.706 0.379 61.108 1.00 55.50 99 LYS A O 1
ATOM 807 N N . GLN A 1 100 ? -11.776 1.579 59.219 1.00 52.94 100 GLN A N 1
ATOM 808 C CA . GLN A 1 100 ? -10.670 2.478 59.586 1.00 52.94 100 GLN A CA 1
ATOM 809 C C . GLN A 1 100 ? -11.092 3.688 60.440 1.00 52.94 100 GLN A C 1
ATOM 811 O O . GLN A 1 100 ? -10.260 4.241 61.153 1.00 52.94 100 GLN A O 1
ATOM 816 N N . HIS A 1 101 ? -12.371 4.083 60.457 1.00 48.12 101 HIS A N 1
ATOM 817 C CA . HIS A 1 101 ? -12.809 5.282 61.192 1.00 48.12 101 HIS A CA 1
ATOM 818 C C . HIS A 1 101 ? -13.028 5.076 62.710 1.00 48.12 101 HIS A C 1
ATOM 820 O O . HIS A 1 101 ? -13.462 6.001 63.399 1.00 48.12 101 HIS A O 1
ATOM 826 N N . LYS A 1 102 ? -12.723 3.887 63.258 1.00 47.38 102 LYS A N 1
ATOM 827 C CA . LYS A 1 102 ? -12.833 3.600 64.704 1.00 47.38 102 LYS A CA 1
ATOM 828 C C . LYS A 1 102 ? -11.498 3.632 65.461 1.00 47.38 102 LYS A C 1
ATOM 830 O O . LYS A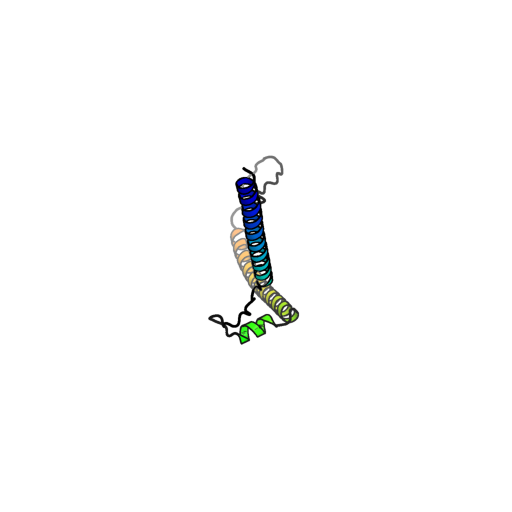 1 102 ? -11.489 3.454 66.674 1.00 47.38 102 LYS A O 1
ATOM 835 N N . THR A 1 103 ? -10.381 3.908 64.790 1.00 47.53 103 THR A N 1
ATOM 836 C CA . THR A 1 103 ? -9.063 4.005 65.436 1.00 47.53 103 THR A CA 1
ATOM 837 C C . THR A 1 103 ? -8.238 5.124 64.816 1.00 47.53 103 THR A C 1
ATOM 839 O O . THR A 1 103 ? -7.566 4.893 63.820 1.00 47.53 103 THR A O 1
ATOM 842 N N . GLN A 1 104 ? -8.303 6.314 65.418 1.00 41.19 104 GLN A N 1
ATOM 843 C CA . GLN A 1 104 ? -7.205 7.281 65.617 1.00 41.19 104 GLN A CA 1
ATOM 844 C C . GLN A 1 104 ? -7.768 8.701 65.698 1.00 41.19 104 GLN A C 1
ATOM 846 O O . GLN A 1 104 ? -7.793 9.464 64.737 1.00 41.19 104 GLN A O 1
ATOM 851 N N . GLY A 1 105 ? -8.216 9.057 66.899 1.00 46.09 105 GLY A N 1
ATOM 852 C CA . GLY A 1 105 ? -8.175 10.441 67.339 1.00 46.09 105 GLY A CA 1
ATOM 853 C C . GLY A 1 105 ? -6.795 10.759 67.920 1.00 46.09 105 GLY A C 1
ATOM 854 O O . GLY A 1 105 ? -6.173 9.888 68.528 1.00 46.09 105 GLY A O 1
ATOM 855 N N . LYS A 1 106 ? -6.427 12.045 67.819 1.00 41.22 106 LYS A N 1
ATOM 856 C CA . LYS A 1 106 ? -5.414 12.774 68.611 1.00 41.22 106 LYS A CA 1
ATOM 857 C C . LYS A 1 106 ? -3.989 12.810 68.027 1.00 41.22 106 LYS A C 1
ATOM 859 O O . LYS A 1 106 ? -3.273 11.820 68.062 1.00 41.22 106 LYS A O 1
ATOM 864 N N . GLY A 1 107 ? -3.545 14.006 67.610 1.00 36.22 107 GLY A N 1
ATOM 865 C CA . GLY A 1 107 ? -2.108 14.303 67.521 1.00 36.22 107 GLY A CA 1
ATOM 866 C C . GLY A 1 107 ? -1.651 15.417 66.569 1.00 36.22 107 GLY A C 1
ATOM 867 O O . GLY A 1 107 ? -1.194 15.126 65.478 1.00 36.22 107 GLY A O 1
ATOM 868 N N . ASN A 1 108 ? -1.668 16.657 67.067 1.00 35.69 108 ASN A N 1
ATOM 869 C CA . ASN A 1 108 ? -0.559 17.629 67.021 1.00 35.69 108 ASN A CA 1
ATOM 870 C C . ASN A 1 108 ? -0.084 18.313 65.703 1.00 35.69 108 ASN A C 1
ATOM 872 O O . ASN A 1 108 ? 0.629 17.750 64.883 1.00 35.69 108 ASN A O 1
ATOM 876 N N . VAL A 1 109 ? -0.407 19.611 65.617 1.00 47.00 109 VAL A N 1
ATOM 877 C CA . VAL A 1 109 ? 0.406 20.797 65.238 1.00 47.00 109 VAL A CA 1
ATOM 878 C C . VAL A 1 109 ? 1.808 20.596 64.616 1.00 47.00 109 VAL A C 1
ATOM 880 O O . VAL A 1 109 ? 2.704 20.056 65.256 1.00 47.00 109 VAL A O 1
ATOM 883 N N . SER A 1 110 ? 2.054 21.221 63.451 1.00 40.91 110 SER A N 1
ATOM 884 C CA . SER A 1 110 ? 3.191 22.143 63.148 1.00 40.91 110 SER A CA 1
ATOM 885 C C . SER A 1 110 ? 3.181 22.517 61.648 1.00 40.91 110 SER A C 1
ATOM 887 O O . SER A 1 110 ? 3.057 21.662 60.785 1.00 40.91 110 SER A O 1
ATOM 889 N N . LYS A 1 111 ? 2.975 23.795 61.295 1.00 40.84 111 LYS A N 1
ATOM 890 C CA . LYS A 1 111 ? 3.983 24.846 61.021 1.00 40.84 111 LYS A CA 1
ATOM 891 C C . LYS A 1 111 ? 4.846 24.568 59.776 1.00 40.84 111 LYS A C 1
ATOM 893 O O . LYS A 1 111 ? 5.731 23.729 59.828 1.00 40.84 111 LYS A O 1
ATOM 898 N N . GLY A 1 112 ? 4.671 25.371 58.718 1.00 34.69 112 GLY A N 1
ATOM 899 C CA . GLY A 1 112 ? 5.714 25.558 57.697 1.00 34.69 112 GLY A CA 1
ATOM 900 C C . GLY A 1 112 ? 5.240 25.889 56.277 1.00 34.69 112 GLY A C 1
ATOM 901 O O . GLY A 1 112 ? 4.852 24.994 55.547 1.00 34.69 112 GLY A O 1
ATOM 902 N N . ALA A 1 113 ? 5.339 27.175 55.919 1.00 36.25 113 ALA A N 1
ATOM 903 C CA . ALA A 1 113 ? 5.767 27.741 54.627 1.00 36.25 113 ALA A CA 1
ATOM 904 C C . ALA A 1 113 ? 5.192 27.228 53.276 1.00 36.25 113 ALA A C 1
ATOM 906 O O . ALA A 1 113 ? 5.355 26.085 52.866 1.00 36.25 113 ALA A O 1
ATOM 907 N N . ALA A 1 114 ? 4.632 28.177 52.515 1.00 42.75 114 ALA A N 1
ATOM 908 C CA . ALA A 1 114 ? 4.425 28.153 51.056 1.00 42.75 114 ALA A CA 1
ATOM 909 C C . ALA A 1 114 ? 5.776 28.078 50.273 1.00 42.75 114 ALA A C 1
ATOM 911 O O . ALA A 1 114 ? 6.811 28.194 50.929 1.00 42.75 114 ALA A O 1
ATOM 912 N N . PRO A 1 115 ? 5.844 28.005 48.914 1.00 52.12 115 PRO A N 1
ATOM 913 C CA . PRO A 1 115 ? 4.783 28.085 47.902 1.00 52.12 115 PRO A CA 1
ATOM 914 C C . PRO A 1 115 ? 4.863 27.039 46.756 1.00 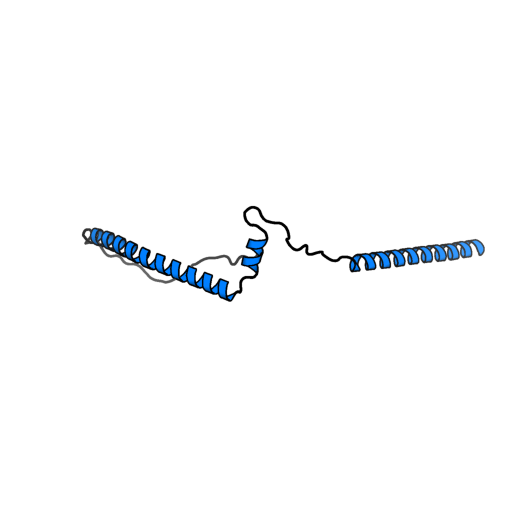52.12 115 PRO A C 1
ATOM 916 O O . PRO A 1 115 ? 5.742 26.187 46.671 1.00 52.12 115 PRO A O 1
ATOM 919 N N . LYS A 1 116 ? 3.883 27.137 45.849 1.00 45.72 116 LYS A N 1
ATOM 920 C CA . LYS A 1 116 ? 3.724 26.383 44.597 1.00 45.72 116 LYS A CA 1
ATOM 921 C C . LYS A 1 116 ? 4.972 26.404 43.699 1.00 45.72 116 LYS A C 1
ATOM 923 O O . LYS A 1 116 ? 5.525 27.465 43.435 1.00 45.72 116 LYS A O 1
ATOM 928 N N . GLY A 1 117 ? 5.281 25.254 43.097 1.00 38.97 117 GLY A N 1
ATOM 929 C CA . GLY A 1 117 ? 6.151 25.127 41.924 1.00 38.97 117 GLY A CA 1
ATOM 930 C C . GLY A 1 117 ? 5.721 23.932 41.054 1.00 38.97 117 GLY A C 1
ATOM 931 O O . GLY A 1 117 ? 5.617 22.827 41.584 1.00 38.97 117 GLY A O 1
ATOM 932 N N . PRO A 1 118 ? 5.442 24.108 39.747 1.00 56.06 118 PRO A N 1
ATOM 933 C CA . PRO A 1 118 ? 5.135 23.010 38.836 1.00 56.06 118 PRO A CA 1
ATOM 934 C C . PRO A 1 118 ? 6.431 22.382 38.311 1.00 56.06 118 PRO A C 1
ATOM 936 O O . PRO A 1 118 ? 7.272 23.072 37.735 1.00 56.06 118 PRO A O 1
ATOM 939 N N . LYS A 1 119 ? 6.606 21.068 38.496 1.00 42.03 119 LYS A N 1
ATOM 940 C CA . LYS A 1 119 ? 7.756 20.335 37.945 1.00 42.03 119 LYS A CA 1
ATOM 941 C C . LYS A 1 119 ? 7.367 18.918 37.508 1.00 42.03 119 LYS A C 1
ATOM 943 O O . LYS A 1 119 ? 7.587 17.942 38.210 1.00 42.03 119 LYS A O 1
ATOM 948 N N . LEU A 1 120 ? 6.788 18.838 36.315 1.00 47.84 120 LEU A N 1
ATOM 949 C CA . LEU A 1 120 ? 6.826 17.681 35.415 1.00 47.84 120 LEU A CA 1
ATOM 950 C C . LEU A 1 120 ? 7.465 18.260 34.139 1.00 47.84 120 LEU A C 1
ATOM 952 O O . LEU A 1 120 ? 6.926 19.203 33.573 1.00 47.84 120 LEU A O 1
ATOM 956 N N . GLY A 1 121 ? 8.708 17.940 33.771 1.00 41.19 121 GLY A N 1
ATOM 957 C CA . GLY A 1 121 ? 9.165 16.591 33.432 1.00 41.19 121 GLY A CA 1
ATOM 958 C C . GLY A 1 121 ? 8.501 16.217 32.106 1.00 41.19 121 GLY A C 1
ATOM 959 O O . GLY A 1 121 ? 7.297 16.033 32.079 1.00 41.19 121 GLY A O 1
ATOM 960 N N . GLY A 1 122 ? 9.147 16.138 30.952 1.00 40.03 122 GLY A N 1
ATOM 961 C CA . GLY A 1 122 ? 10.547 16.129 30.564 1.00 40.03 122 GLY A CA 1
ATOM 962 C C . GLY A 1 122 ? 10.573 15.540 29.146 1.00 40.03 122 GLY A C 1
ATOM 963 O O . GLY A 1 122 ? 9.793 14.643 28.848 1.00 40.03 122 GLY A O 1
ATOM 964 N N . GLY A 1 123 ? 11.445 16.052 28.277 1.00 41.19 123 GLY A N 1
ATOM 965 C CA . GLY A 1 123 ? 11.903 15.329 27.084 1.00 41.19 123 GLY A CA 1
ATOM 966 C C . GLY A 1 123 ? 10.915 15.187 25.922 1.00 41.19 123 GLY A C 1
ATOM 967 O O . GLY A 1 123 ? 10.428 14.096 25.646 1.00 41.19 123 GLY A O 1
ATOM 968 N N . GLY A 1 124 ? 10.723 16.263 25.155 1.00 38.22 124 GLY A N 1
ATOM 969 C CA . GLY A 1 124 ? 10.243 16.169 23.774 1.00 38.22 124 GLY A CA 1
ATOM 970 C C . GLY A 1 124 ? 11.324 15.547 22.884 1.00 38.22 124 GLY A C 1
ATOM 971 O O . GLY A 1 124 ? 12.238 16.235 22.433 1.00 38.22 124 GLY A O 1
ATOM 972 N N . GLY A 1 125 ? 11.246 14.232 22.684 1.00 55.16 125 GLY A N 1
ATOM 973 C CA . GLY A 1 125 ? 12.140 13.477 21.813 1.00 55.16 125 GLY A CA 1
ATOM 974 C C . GLY A 1 125 ? 11.790 13.667 20.337 1.00 55.16 125 GLY A C 1
ATOM 975 O O . GLY A 1 125 ? 10.688 13.342 19.907 1.00 55.16 125 GLY A O 1
ATOM 976 N N . LYS A 1 126 ? 12.762 14.149 19.557 1.00 44.22 126 LYS A N 1
ATOM 977 C CA . LYS A 1 126 ? 12.809 13.973 18.101 1.00 44.22 126 LYS A CA 1
ATOM 978 C C . LYS A 1 126 ? 12.967 12.488 17.788 1.00 44.22 126 LYS A C 1
ATOM 980 O O . LYS A 1 126 ? 14.038 11.964 18.085 1.00 44.22 126 LYS A O 1
ATOM 985 N N . ARG A 1 127 ? 11.977 11.872 17.140 1.00 45.66 127 ARG A N 1
ATOM 986 C CA . ARG A 1 127 ? 12.137 10.846 16.094 1.00 45.66 127 ARG A CA 1
ATOM 987 C C . ARG A 1 127 ? 10.928 10.891 15.173 1.00 45.66 127 ARG A C 1
ATOM 989 O O . ARG A 1 127 ? 9.806 10.955 15.717 1.00 45.66 127 ARG A O 1
#

Secondary structure (DSSP, 8-state):
-HHHHHHHHHHHHHHHHHHHHHHHHHHHHHHHHHHH---------SPBTTB-HHHHHHHHHS-HHHHHHHHHHHHHHHHHHHHHHHHHHHHHHHHHHHHHTTS------------------------

pLDDT: mean 70.63, std 16.94, range [34.69, 93.62]

Sequence (127 aa):
MYYVVKFVVVNSFFLTCALLLNKMLQDIAQEAVKKRRRATKKPYSRSIVGATLEVIQKRRTEKPEVRDAAREAALREIKERIKKTKDEKKAKKAEVTAKQHKTQGKGNVSKGAAPKGPKLGGGGGKR

Organism: Trapa natans (NCBI:txid22666)

InterPro domains:
  IPR056366 Large ribosomal subunit protein eL24 [PTHR10792] (27-102)

Radius of gyration: 41.26 Å; chains: 1; bounding box: 76×48×113 Å